Protein AF-A0A966WUB5-F1 (afdb_monomer)

Mean predicted aligned error: 12.67 Å

Radius of gyration: 36.5 Å; Cα contacts (8 Å, |Δi|>4): 121; chains: 1; bounding box: 80×40×102 Å

pLDDT: mean 83.42, std 13.98, range [34.44, 98.31]

Foldseek 3Di:
DVVVVVVVVVVVCVVVVDDVVVVVVVVVVVVVVVVVVVVVVVVVVVVVVVVVVVVVVVQVVVFCVPFVQLQVQLCVLCCVVPVDDRQWGWTQGPVPGIDQIWGDDPHDTDGLVRDDPQVNLSSVVSSVVSVQCVCCVVPVNGDDDDDDCSCVPHPPDDDD

Nearest PDB structures (foldseek):
  1ii8-assembly1_B  TM=5.083E-01  e=1.479E-03  Pyrococcus furiosus
  3qks-assembly1_B  TM=4.844E-01  e=3.385E-03  Pyrococcus furiosus
  3qkt-assembly2_C  TM=6.506E-01  e=2.015E-02  Pyrococcus furiosus
  3qkt-assembly2_D  TM=5.286E-01  e=2.600E-02  Pyrococcus furiosus
  3qku-assembly1_A  TM=4.488E-01  e=2.953E-02  Pyrococcus furiosus

Sequence (160 aa):
MAARTGAAKQRCDTISSDDPFAAVEQARLQLETAEADHRQLVRLTKAHELLRELFQEAQADLSSRYSEPLARAIGDYLKPLVPDGQAARLDYDPSKGFQGLQLRRGQEFYDFEALSGGMRELLAAALRLSMADVLKEAHDGCLPLVFDDAFTNSESGVCR

Structure (mmCIF, N/CA/C/O backbone):
data_AF-A0A966WUB5-F1
#
_entry.id   AF-A0A966WUB5-F1
#
loop_
_atom_site.group_PDB
_atom_site.id
_atom_site.type_symbol
_atom_site.label_atom_id
_atom_site.label_alt_id
_atom_site.label_comp_id
_atom_site.label_asym_id
_atom_site.label_entity_id
_atom_site.label_seq_id
_atom_site.pdbx_PDB_ins_code
_atom_site.Cartn_x
_atom_site.Cartn_y
_atom_site.Cartn_z
_atom_site.occupancy
_atom_site.B_iso_or_equiv
_atom_site.auth_seq_id
_atom_site.auth_comp_id
_atom_site.auth_asym_id
_atom_site.auth_atom_id
_atom_site.pdbx_PDB_model_num
ATOM 1 N N . MET A 1 1 ? 58.403 20.733 -66.977 1.00 47.41 1 MET A N 1
ATOM 2 C CA . MET A 1 1 ? 57.166 20.081 -67.475 1.00 47.41 1 MET A CA 1
ATOM 3 C C . MET A 1 1 ? 56.900 18.731 -66.798 1.00 47.41 1 MET A C 1
ATOM 5 O O . MET A 1 1 ? 55.789 18.551 -66.330 1.00 47.41 1 MET A O 1
ATOM 9 N N . ALA A 1 2 ? 57.891 17.842 -66.629 1.00 53.62 2 ALA A N 1
ATOM 10 C CA . ALA A 1 2 ? 57.711 16.507 -66.024 1.00 53.62 2 ALA A CA 1
ATOM 11 C C . ALA A 1 2 ? 57.169 16.477 -64.570 1.00 53.62 2 ALA A C 1
ATOM 13 O O . ALA A 1 2 ? 56.343 15.633 -64.238 1.00 53.62 2 ALA A O 1
ATOM 14 N N . ALA A 1 3 ? 57.567 17.427 -63.713 1.00 56.69 3 ALA A N 1
ATOM 15 C CA . ALA A 1 3 ? 57.150 17.452 -62.303 1.00 56.69 3 ALA A CA 1
ATOM 16 C C . ALA A 1 3 ? 55.643 17.727 -62.095 1.00 56.69 3 ALA A C 1
ATOM 18 O O . ALA A 1 3 ? 55.039 17.220 -61.153 1.00 56.69 3 ALA A O 1
ATOM 19 N N . ARG A 1 4 ? 55.007 18.495 -62.995 1.00 57.06 4 ARG A N 1
ATOM 20 C CA . ARG A 1 4 ? 53.562 18.795 -62.927 1.00 57.06 4 ARG A CA 1
ATOM 21 C C . ARG A 1 4 ? 52.709 17.589 -63.328 1.00 57.06 4 ARG A C 1
ATOM 23 O O . ARG A 1 4 ? 51.634 17.401 -62.768 1.00 57.06 4 ARG A O 1
ATOM 30 N N . THR A 1 5 ? 53.201 16.761 -64.246 1.00 57.75 5 THR A N 1
ATOM 31 C CA . THR A 1 5 ? 52.513 15.550 -64.715 1.00 57.75 5 THR A CA 1
ATOM 32 C C . THR A 1 5 ? 52.560 14.430 -63.671 1.00 57.75 5 THR A C 1
ATOM 34 O O . THR A 1 5 ? 51.560 13.748 -63.471 1.00 57.75 5 THR A O 1
ATOM 37 N N . GLY A 1 6 ? 53.673 14.292 -62.938 1.00 67.94 6 GLY A N 1
ATOM 38 C CA . GLY A 1 6 ? 53.780 13.356 -61.809 1.00 67.94 6 GLY A CA 1
ATOM 39 C C . GLY A 1 6 ? 52.846 13.710 -60.649 1.00 67.94 6 GLY A C 1
ATOM 40 O O . GLY A 1 6 ? 52.137 12.846 -60.145 1.00 67.94 6 GLY A O 1
ATOM 41 N N . ALA A 1 7 ? 52.754 14.997 -60.294 1.00 71.25 7 ALA A N 1
ATOM 42 C CA . ALA A 1 7 ? 51.845 15.465 -59.246 1.00 71.25 7 ALA A CA 1
ATOM 43 C C . ALA A 1 7 ? 50.357 15.309 -59.616 1.00 71.25 7 ALA A C 1
ATOM 45 O O . ALA A 1 7 ? 49.534 15.055 -58.741 1.00 71.25 7 ALA A O 1
ATOM 46 N N . ALA A 1 8 ? 50.000 15.457 -60.897 1.00 67.25 8 ALA A N 1
ATOM 47 C CA . ALA A 1 8 ? 48.637 15.224 -61.374 1.00 67.25 8 ALA A CA 1
ATOM 48 C C . ALA A 1 8 ? 48.267 13.732 -61.341 1.00 67.25 8 ALA A C 1
ATOM 50 O O . ALA A 1 8 ? 47.197 13.386 -60.851 1.00 67.25 8 ALA A O 1
ATOM 51 N N . LYS A 1 9 ? 49.178 12.854 -61.780 1.00 65.81 9 LYS A N 1
ATOM 52 C CA . LYS A 1 9 ? 48.986 11.399 -61.738 1.00 65.81 9 LYS A CA 1
ATOM 53 C C . LYS A 1 9 ? 48.848 10.886 -60.304 1.00 65.81 9 LYS A C 1
ATOM 55 O O . LYS A 1 9 ? 47.889 10.194 -60.002 1.00 65.81 9 LYS A O 1
ATOM 60 N N . GLN A 1 10 ? 49.717 11.340 -59.402 1.00 64.50 10 GLN A N 1
ATOM 61 C CA . GLN A 1 10 ? 49.662 10.950 -57.996 1.00 64.50 10 GLN A CA 1
ATOM 62 C C . GLN A 1 10 ? 48.344 11.365 -57.328 1.00 64.50 10 GLN A C 1
ATOM 64 O O . GLN A 1 10 ? 47.790 10.577 -56.575 1.00 64.50 10 GLN A O 1
ATOM 69 N N . ARG A 1 11 ? 47.788 12.546 -57.648 1.00 62.88 11 ARG A N 1
ATOM 70 C CA . ARG A 1 11 ? 46.462 12.971 -57.155 1.00 62.88 11 ARG A CA 1
ATOM 71 C C . ARG A 1 11 ? 45.317 12.136 -57.725 1.00 62.88 11 ARG A C 1
ATOM 73 O O . ARG A 1 11 ? 44.400 11.816 -56.980 1.00 62.88 11 ARG A O 1
ATOM 80 N N . CYS A 1 12 ? 45.363 11.774 -59.008 1.00 60.88 12 CYS A N 1
ATOM 81 C CA . CYS A 1 12 ? 44.384 10.856 -59.596 1.00 60.88 12 CYS A CA 1
ATOM 82 C C . CYS A 1 12 ? 44.447 9.476 -58.932 1.00 60.88 12 CYS A C 1
ATOM 84 O O . CYS A 1 12 ? 43.403 8.924 -58.604 1.00 60.88 12 CYS A O 1
ATOM 86 N N . ASP A 1 13 ? 45.651 8.976 -58.655 1.00 63.75 13 ASP A N 1
ATOM 87 C CA . ASP A 1 13 ? 45.857 7.694 -57.980 1.00 63.75 13 ASP A CA 1
ATOM 88 C C . ASP A 1 13 ? 45.402 7.748 -56.510 1.00 63.75 13 ASP A C 1
ATOM 90 O O . ASP A 1 13 ? 44.856 6.773 -56.010 1.00 63.75 13 ASP A O 1
ATOM 94 N N . THR A 1 14 ? 45.540 8.896 -55.824 1.00 64.31 14 THR A N 1
ATOM 95 C CA . THR A 1 14 ? 45.032 9.052 -54.443 1.00 64.31 14 THR A CA 1
ATOM 96 C C . THR A 1 14 ? 43.504 9.147 -54.400 1.00 64.31 14 THR A C 1
ATOM 98 O O . THR A 1 14 ? 42.889 8.583 -53.509 1.00 64.31 14 THR A O 1
ATOM 101 N N . ILE A 1 15 ? 42.876 9.824 -55.369 1.00 61.09 15 ILE A N 1
ATOM 102 C CA . ILE A 1 15 ? 41.405 9.915 -55.475 1.00 61.09 15 ILE A CA 1
ATOM 103 C C . ILE A 1 15 ? 40.799 8.573 -55.918 1.00 61.09 15 ILE A C 1
ATOM 105 O O . ILE A 1 15 ? 39.695 8.237 -55.513 1.00 61.09 15 ILE A O 1
ATOM 109 N N . SER A 1 16 ? 41.524 7.800 -56.731 1.00 56.56 16 SER A N 1
ATOM 110 C CA . SER A 1 16 ? 41.133 6.454 -57.167 1.00 56.56 16 SER A CA 1
ATOM 111 C C . SER A 1 16 ? 41.441 5.360 -56.135 1.00 56.56 16 SER A C 1
ATOM 113 O O . SER A 1 16 ? 41.031 4.220 -56.345 1.00 56.56 16 SER A O 1
ATOM 115 N N . SER A 1 17 ? 42.200 5.672 -55.078 1.00 62.25 17 SER A N 1
ATOM 116 C CA . SER A 1 17 ? 42.621 4.717 -54.043 1.00 62.25 17 SER A CA 1
ATOM 117 C C . SER A 1 17 ? 41.488 4.347 -53.091 1.00 62.25 17 SER A C 1
ATOM 119 O O . SER A 1 17 ? 41.485 3.237 -52.563 1.00 62.25 17 SER A O 1
ATOM 121 N N . ASP A 1 18 ? 40.545 5.259 -52.868 1.00 64.25 18 ASP A N 1
ATOM 122 C CA . ASP A 1 18 ? 39.377 5.001 -52.037 1.00 64.25 18 ASP A CA 1
ATOM 123 C C . ASP A 1 18 ? 38.211 4.637 -52.951 1.00 64.25 18 ASP A C 1
ATOM 125 O O . ASP A 1 18 ? 37.790 5.446 -53.775 1.00 64.25 18 ASP A O 1
ATOM 129 N N . ASP A 1 19 ? 37.706 3.408 -52.828 1.00 76.44 19 ASP A N 1
ATOM 130 C CA . ASP A 1 19 ? 36.516 2.965 -53.550 1.00 76.44 19 ASP A CA 1
ATOM 131 C C . ASP A 1 19 ? 35.270 3.596 -52.897 1.00 76.44 19 ASP A C 1
ATOM 133 O O . ASP A 1 19 ? 34.851 3.173 -51.810 1.00 76.44 19 ASP A O 1
ATOM 137 N N . PRO A 1 20 ? 34.649 4.615 -53.523 1.00 75.81 20 PRO A N 1
ATOM 138 C CA . PRO A 1 20 ? 33.510 5.309 -52.936 1.00 75.81 20 PRO A CA 1
ATOM 139 C C . PRO A 1 20 ? 32.295 4.386 -52.785 1.00 75.81 20 PRO A C 1
ATOM 141 O O . PRO A 1 20 ? 31.461 4.621 -51.912 1.00 75.81 20 PRO A O 1
ATOM 144 N N . PHE A 1 21 ? 32.192 3.326 -53.594 1.00 81.81 21 PHE A N 1
ATOM 145 C CA . PHE A 1 21 ? 31.118 2.348 -53.464 1.00 81.81 21 PHE A CA 1
ATOM 146 C C . PHE A 1 21 ? 31.321 1.490 -52.217 1.00 81.81 21 PHE A C 1
ATOM 148 O O . PHE A 1 21 ? 30.377 1.317 -51.448 1.00 81.81 21 PHE A O 1
ATOM 155 N N . ALA A 1 22 ? 32.551 1.044 -51.952 1.00 83.00 22 ALA A N 1
ATOM 156 C CA . ALA A 1 22 ? 32.877 0.320 -50.726 1.00 83.00 22 ALA A CA 1
ATOM 157 C C . ALA A 1 22 ? 32.600 1.162 -49.466 1.00 83.00 22 ALA A C 1
ATOM 159 O O . ALA A 1 22 ? 32.027 0.654 -48.503 1.00 83.00 22 ALA A O 1
ATOM 160 N N . ALA A 1 23 ? 32.928 2.460 -49.484 1.00 84.56 23 ALA A N 1
ATOM 161 C CA . ALA A 1 23 ? 32.653 3.364 -48.365 1.00 84.56 23 ALA A CA 1
ATOM 162 C C . ALA A 1 23 ? 31.145 3.562 -48.109 1.00 84.56 23 ALA A C 1
ATOM 164 O O . ALA A 1 23 ? 30.705 3.572 -46.957 1.00 84.56 23 ALA A O 1
ATOM 165 N N . VAL A 1 24 ? 30.339 3.689 -49.170 1.00 89.81 24 VAL A N 1
ATOM 166 C CA . VAL A 1 24 ? 28.873 3.805 -49.060 1.00 89.81 24 VAL A CA 1
ATOM 167 C C . VAL A 1 24 ? 28.255 2.514 -48.531 1.00 89.81 24 VAL A C 1
ATOM 169 O O . VAL A 1 24 ? 27.403 2.573 -47.645 1.00 89.81 24 VAL A O 1
ATOM 172 N N . GLU A 1 25 ? 28.687 1.356 -49.027 1.00 90.19 25 GLU A N 1
ATOM 173 C CA . GLU A 1 25 ? 28.190 0.065 -48.544 1.00 90.19 25 GLU A CA 1
ATOM 174 C C . GLU A 1 25 ? 28.575 -0.172 -47.078 1.00 90.19 25 GLU A C 1
ATOM 176 O O . GLU A 1 25 ? 27.736 -0.579 -46.276 1.00 90.19 25 GLU A O 1
ATOM 181 N N . GLN A 1 26 ? 29.796 0.193 -46.677 1.00 91.56 26 GLN A N 1
ATOM 182 C CA . GLN A 1 26 ? 30.208 0.132 -45.276 1.00 91.56 26 GLN A CA 1
ATOM 183 C C . GLN A 1 26 ? 29.348 1.042 -44.384 1.00 91.56 26 GLN A C 1
ATOM 185 O O . GLN A 1 26 ? 28.902 0.611 -43.319 1.00 91.56 26 GLN A O 1
ATOM 190 N N . ALA A 1 27 ? 29.074 2.277 -44.812 1.00 93.06 27 ALA A N 1
ATOM 191 C CA . ALA A 1 27 ? 28.217 3.197 -44.065 1.00 93.06 27 ALA A CA 1
ATOM 192 C C . ALA A 1 27 ? 26.763 2.694 -43.968 1.00 93.06 27 ALA A C 1
ATOM 194 O O . ALA A 1 27 ? 26.128 2.846 -42.925 1.00 93.06 27 ALA A O 1
ATOM 195 N N . ARG A 1 28 ? 26.239 2.052 -45.022 1.00 96.25 28 ARG A N 1
ATOM 196 C CA . ARG A 1 28 ? 24.901 1.435 -45.021 1.00 96.25 28 ARG A CA 1
ATOM 197 C C . ARG A 1 28 ? 24.801 0.279 -44.036 1.00 96.25 28 ARG A C 1
ATOM 199 O O . ARG A 1 28 ? 23.853 0.242 -43.260 1.00 96.25 28 ARG A O 1
ATOM 206 N N . LEU A 1 29 ? 25.792 -0.611 -44.017 1.00 96.56 29 LEU A N 1
ATOM 207 C CA . LEU A 1 29 ? 25.839 -1.718 -43.058 1.00 96.56 29 LEU A CA 1
ATOM 208 C C . LEU A 1 29 ? 25.925 -1.211 -41.613 1.00 96.56 29 LEU A C 1
ATOM 210 O O . LEU A 1 29 ? 25.260 -1.742 -40.721 1.00 96.56 29 LEU A O 1
ATOM 214 N N . GLN A 1 30 ? 26.715 -0.160 -41.376 1.00 96.06 30 GLN A N 1
ATOM 215 C CA . GLN A 1 30 ? 26.806 0.482 -40.063 1.00 96.06 30 GLN A CA 1
ATOM 216 C C . GLN A 1 30 ? 25.469 1.090 -39.635 1.00 96.06 30 GLN A C 1
ATOM 218 O O . GLN A 1 30 ? 25.068 0.916 -38.485 1.00 96.06 30 GLN A O 1
ATOM 223 N N . LEU A 1 31 ? 24.767 1.759 -40.555 1.00 97.19 31 LEU A N 1
ATOM 224 C CA . LEU A 1 31 ? 23.440 2.308 -40.297 1.00 97.19 31 LEU A CA 1
ATOM 225 C C . LEU A 1 31 ? 22.433 1.201 -39.970 1.00 97.19 31 LEU A C 1
ATOM 227 O O . LEU A 1 31 ? 21.758 1.288 -38.951 1.00 97.19 31 LEU A O 1
ATOM 231 N N . GLU A 1 32 ? 22.369 0.145 -40.780 1.00 97.56 32 GLU A N 1
ATOM 232 C CA . GLU A 1 32 ? 21.435 -0.967 -40.569 1.00 97.56 32 GLU A CA 1
ATOM 233 C C . GLU A 1 32 ? 21.668 -1.656 -39.216 1.00 97.56 32 GLU A C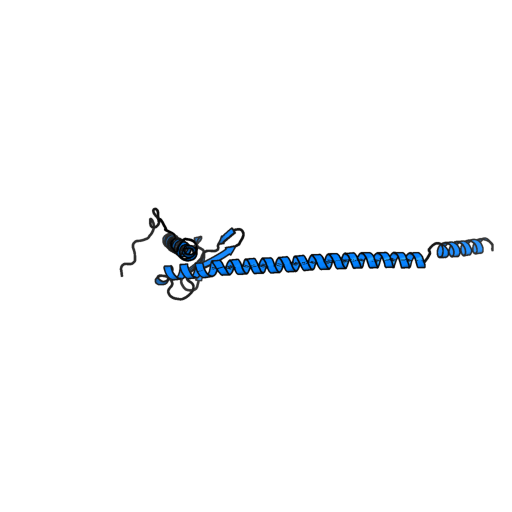 1
ATOM 235 O O . GLU A 1 32 ? 20.717 -1.928 -38.477 1.00 97.56 32 GLU A O 1
ATOM 240 N N . THR A 1 33 ? 22.936 -1.871 -38.855 1.00 97.25 33 THR A N 1
ATOM 241 C CA . THR A 1 33 ? 23.316 -2.435 -37.552 1.00 97.25 33 THR A CA 1
ATOM 242 C C . THR A 1 33 ? 22.880 -1.510 -36.415 1.00 97.25 33 THR A C 1
ATOM 244 O O . THR A 1 33 ? 22.197 -1.946 -35.489 1.00 97.25 33 THR A O 1
ATOM 247 N N . ALA A 1 34 ? 23.190 -0.214 -36.513 1.00 97.25 34 ALA A N 1
ATOM 248 C CA . ALA A 1 34 ? 22.815 0.766 -35.497 1.00 97.25 34 ALA A CA 1
ATOM 249 C C . ALA A 1 34 ? 21.288 0.898 -35.344 1.00 97.25 34 ALA A C 1
ATOM 251 O O . ALA A 1 34 ? 20.781 1.029 -34.230 1.00 97.25 34 ALA A O 1
ATOM 252 N N . GLU A 1 35 ? 20.532 0.826 -36.440 1.00 98.00 35 GLU A N 1
ATOM 253 C CA . GLU A 1 35 ? 19.067 0.845 -36.423 1.00 98.00 35 GLU A CA 1
ATOM 254 C C . GLU A 1 35 ? 18.472 -0.429 -35.808 1.00 98.00 35 GLU A C 1
ATOM 256 O O . GLU A 1 35 ? 17.447 -0.375 -35.120 1.00 98.00 35 GLU A O 1
ATOM 261 N N . ALA A 1 36 ? 19.078 -1.593 -36.049 1.00 97.38 36 ALA A N 1
ATOM 262 C CA . ALA A 1 36 ? 18.680 -2.842 -35.407 1.00 97.38 36 ALA A CA 1
ATOM 263 C C . ALA A 1 36 ? 18.909 -2.785 -33.888 1.00 97.38 36 ALA A C 1
ATOM 265 O O . ALA A 1 36 ? 17.972 -3.041 -33.123 1.00 97.38 36 ALA A O 1
ATOM 266 N N . ASP A 1 37 ? 20.096 -2.349 -33.463 1.00 97.38 37 ASP A N 1
ATOM 267 C CA . ASP A 1 37 ? 20.451 -2.189 -32.051 1.00 97.38 37 ASP A CA 1
ATOM 268 C C . ASP A 1 37 ? 19.535 -1.176 -31.359 1.00 97.38 37 ASP A 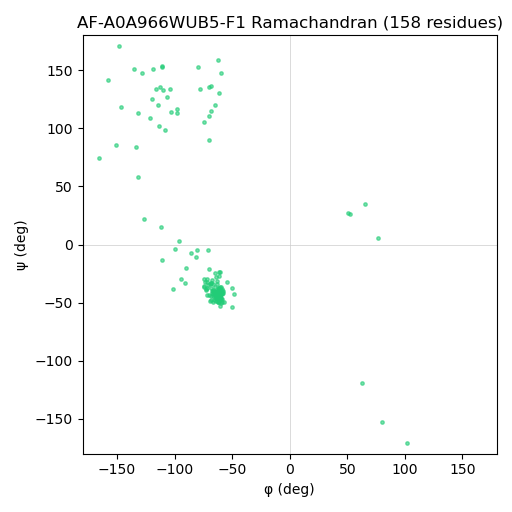C 1
ATOM 270 O O . ASP A 1 37 ? 18.984 -1.443 -30.287 1.00 97.38 37 ASP A O 1
ATOM 274 N N . HIS A 1 38 ? 19.283 -0.035 -32.007 1.00 97.69 38 HIS A N 1
ATOM 275 C CA . HIS A 1 38 ? 18.371 0.978 -31.492 1.00 97.69 38 HIS A CA 1
ATOM 276 C C . HIS A 1 38 ? 16.955 0.421 -31.303 1.00 97.69 38 HIS A C 1
ATOM 278 O O . HIS A 1 38 ? 16.355 0.603 -30.242 1.00 97.69 38 HIS A O 1
ATOM 284 N N . ARG A 1 39 ? 16.418 -0.314 -32.287 1.00 98.06 39 ARG A N 1
ATOM 285 C CA . ARG A 1 39 ? 15.089 -0.943 -32.174 1.00 98.06 39 ARG A CA 1
ATOM 286 C C . ARG A 1 39 ? 15.023 -1.951 -31.030 1.00 98.06 39 ARG A C 1
ATOM 288 O O . ARG A 1 39 ? 13.995 -2.020 -30.349 1.00 98.06 39 ARG A O 1
ATOM 295 N N . GLN A 1 40 ? 16.085 -2.723 -30.808 1.00 97.62 40 GLN A N 1
ATOM 296 C CA . GLN A 1 40 ? 16.155 -3.667 -29.696 1.00 97.62 40 GLN A CA 1
ATOM 297 C C . GLN A 1 40 ? 16.164 -2.944 -28.346 1.00 97.62 40 GLN A C 1
ATOM 299 O O . GLN A 1 40 ? 15.370 -3.290 -27.469 1.00 97.62 40 GLN A O 1
ATOM 304 N N . LEU A 1 41 ? 17.003 -1.917 -28.194 1.00 98.25 41 LEU A N 1
ATOM 305 C CA . LEU A 1 41 ? 17.078 -1.121 -26.969 1.00 98.25 41 LEU A CA 1
ATOM 306 C C . LEU A 1 41 ? 15.748 -0.436 -26.663 1.00 98.25 41 LEU A C 1
ATOM 308 O O . LEU A 1 41 ? 15.245 -0.555 -25.552 1.00 98.25 41 LEU A O 1
ATOM 312 N N . VAL A 1 42 ? 15.119 0.194 -27.659 1.00 98.19 42 VAL A N 1
ATOM 313 C CA . VAL A 1 42 ? 13.801 0.826 -27.494 1.00 98.19 42 VAL A CA 1
ATOM 314 C C . VAL A 1 42 ? 12.755 -0.187 -27.033 1.00 98.19 42 VAL A C 1
ATOM 316 O O . VAL A 1 42 ? 11.944 0.122 -26.162 1.00 98.19 42 VAL A O 1
ATOM 319 N N . ARG A 1 43 ? 12.759 -1.404 -27.589 1.00 97.94 43 ARG A N 1
ATOM 320 C CA . ARG A 1 43 ? 11.823 -2.457 -27.172 1.00 97.94 43 ARG A CA 1
ATOM 321 C C . ARG A 1 43 ? 12.041 -2.860 -25.714 1.00 97.94 43 ARG A C 1
ATOM 323 O O . ARG A 1 43 ? 11.064 -2.987 -24.982 1.00 97.94 43 ARG A O 1
ATOM 330 N N . LEU A 1 44 ? 13.294 -3.052 -25.303 1.00 98.12 44 LEU A N 1
ATOM 331 C CA . LEU A 1 44 ? 13.636 -3.419 -23.928 1.00 98.12 44 LEU A CA 1
ATOM 332 C C . LEU A 1 44 ? 13.256 -2.315 -22.942 1.00 98.12 44 LEU A C 1
ATOM 334 O O . LEU A 1 44 ? 12.612 -2.599 -21.936 1.00 98.12 44 LEU A O 1
ATOM 338 N N . THR A 1 45 ? 13.573 -1.059 -23.255 1.00 98.31 45 THR A N 1
ATOM 339 C CA . THR A 1 45 ? 13.204 0.085 -22.415 1.00 98.31 45 THR A CA 1
ATOM 340 C C . THR A 1 45 ? 11.693 0.174 -22.237 1.00 98.31 45 THR A C 1
ATOM 342 O O . THR A 1 45 ? 11.226 0.232 -21.104 1.00 98.31 45 THR A O 1
ATOM 345 N N . LYS A 1 46 ? 10.917 0.059 -23.324 1.00 98.06 46 LYS A N 1
ATOM 346 C CA . LYS A 1 46 ? 9.446 0.063 -23.252 1.00 98.06 46 LYS A CA 1
ATOM 347 C C . LYS A 1 46 ? 8.890 -1.080 -22.401 1.00 98.06 46 LYS A C 1
ATOM 349 O O . LYS A 1 46 ? 7.924 -0.888 -21.671 1.00 98.06 46 LYS A O 1
ATOM 354 N N . ALA A 1 47 ? 9.490 -2.268 -22.476 1.00 98.00 47 ALA A N 1
ATOM 355 C CA . ALA A 1 47 ? 9.083 -3.397 -21.643 1.00 98.00 47 ALA A CA 1
ATOM 356 C C . ALA A 1 47 ? 9.366 -3.140 -20.152 1.00 98.00 47 ALA A C 1
ATOM 358 O O . ALA A 1 47 ? 8.528 -3.448 -19.306 1.00 98.00 47 ALA A O 1
ATOM 359 N N . HIS A 1 48 ? 10.517 -2.546 -19.824 1.00 97.94 48 HIS A N 1
ATOM 360 C CA . HIS A 1 48 ? 10.848 -2.161 -18.451 1.00 97.94 48 HIS A CA 1
ATOM 361 C C . HIS A 1 48 ? 9.953 -1.039 -17.916 1.00 97.94 48 HIS A C 1
ATOM 363 O O . HIS A 1 48 ? 9.557 -1.090 -16.752 1.00 97.94 48 HIS A O 1
ATOM 369 N N . GLU A 1 49 ? 9.617 -0.050 -18.746 1.00 97.88 49 GLU A N 1
ATOM 370 C CA . GLU A 1 49 ? 8.670 1.014 -18.399 1.00 97.88 49 GLU A CA 1
ATOM 371 C C . GLU A 1 49 ? 7.299 0.432 -18.052 1.00 97.88 49 GLU A C 1
ATOM 373 O O . GLU A 1 49 ? 6.805 0.682 -16.954 1.00 97.88 49 GLU A O 1
ATOM 378 N N . LEU A 1 50 ? 6.758 -0.432 -18.916 1.00 97.75 50 LEU A N 1
ATOM 379 C CA . LEU A 1 50 ? 5.476 -1.095 -18.681 1.00 97.75 50 LEU A CA 1
ATOM 380 C C . LEU A 1 50 ? 5.495 -1.962 -17.415 1.00 97.75 50 LEU A C 1
ATOM 382 O O . LEU A 1 50 ? 4.559 -1.932 -16.623 1.00 97.75 50 LEU A O 1
ATOM 386 N N . LEU A 1 51 ? 6.567 -2.729 -17.193 1.00 97.81 51 LEU A N 1
ATOM 387 C CA . LEU A 1 51 ? 6.694 -3.549 -15.987 1.00 97.81 51 LEU A CA 1
ATOM 388 C C . LEU A 1 51 ? 6.697 -2.688 -14.718 1.00 97.81 51 LEU A C 1
ATOM 390 O O . LEU A 1 51 ? 6.073 -3.053 -13.725 1.00 97.81 51 LEU A O 1
ATOM 394 N N . ARG A 1 52 ? 7.398 -1.551 -14.747 1.00 95.81 52 ARG A N 1
ATOM 395 C CA . ARG A 1 52 ? 7.439 -0.610 -13.626 1.00 95.81 52 ARG A CA 1
ATOM 396 C C . ARG A 1 52 ? 6.058 -0.025 -13.344 1.00 95.81 52 ARG A C 1
ATOM 398 O O . ARG A 1 52 ? 5.682 0.035 -12.179 1.00 95.81 52 ARG A O 1
ATOM 405 N N . GLU A 1 53 ? 5.324 0.373 -14.379 1.00 96.19 53 GLU A N 1
ATOM 406 C CA . GLU A 1 53 ? 3.959 0.897 -14.253 1.00 96.19 53 GLU A CA 1
ATOM 407 C C . GLU A 1 53 ? 3.022 -0.144 -13.633 1.00 96.19 53 GLU A C 1
ATOM 409 O O . GLU A 1 53 ? 2.445 0.109 -12.578 1.00 96.19 53 GLU A O 1
ATOM 414 N N . LEU A 1 54 ? 2.975 -1.357 -14.193 1.00 95.25 54 LEU A N 1
ATOM 415 C CA . LEU A 1 54 ? 2.143 -2.447 -13.670 1.00 95.25 54 LEU A CA 1
ATOM 416 C C . LEU A 1 54 ? 2.493 -2.808 -12.223 1.00 95.25 54 LEU A C 1
ATOM 418 O O . LEU A 1 54 ? 1.617 -3.107 -11.414 1.00 95.25 54 LEU A O 1
ATOM 422 N N . PHE A 1 55 ? 3.781 -2.785 -11.879 1.00 90.00 55 PHE A N 1
ATOM 423 C CA . PHE A 1 55 ? 4.220 -3.055 -10.518 1.00 90.00 55 PHE A CA 1
ATOM 424 C C . PHE A 1 55 ? 3.775 -1.956 -9.547 1.00 90.00 55 PHE A C 1
ATOM 426 O O . PHE A 1 55 ? 3.316 -2.265 -8.451 1.00 90.00 55 PHE A O 1
ATOM 433 N N . GLN A 1 56 ? 3.870 -0.685 -9.943 1.00 87.69 56 GLN A N 1
ATOM 434 C CA . GLN A 1 56 ? 3.399 0.442 -9.136 1.00 87.69 56 GLN A CA 1
ATOM 435 C C . GLN A 1 56 ? 1.879 0.408 -8.944 1.00 87.69 56 GLN A C 1
ATOM 437 O O . GLN A 1 56 ? 1.409 0.609 -7.825 1.00 87.69 56 GLN A O 1
ATOM 442 N N . GLU A 1 57 ? 1.120 0.091 -9.994 1.00 87.94 57 GLU A N 1
ATOM 443 C CA . GLU A 1 57 ? -0.334 -0.079 -9.920 1.00 87.94 57 GLU A CA 1
ATOM 444 C C . GLU A 1 57 ? -0.721 -1.218 -8.973 1.00 87.94 57 GLU A C 1
ATOM 446 O O . GLU A 1 57 ? -1.541 -1.021 -8.079 1.00 87.94 57 GLU A O 1
ATOM 451 N N . ALA A 1 58 ? -0.081 -2.384 -9.100 1.00 84.62 58 ALA A N 1
ATOM 452 C CA . ALA A 1 58 ? -0.333 -3.518 -8.216 1.00 84.62 58 ALA A CA 1
ATOM 453 C C . ALA A 1 58 ? 0.003 -3.203 -6.748 1.00 84.62 58 ALA A C 1
ATOM 455 O O . ALA A 1 58 ? -0.715 -3.631 -5.844 1.00 84.62 58 ALA A O 1
ATOM 456 N N . GLN A 1 59 ? 1.070 -2.440 -6.487 1.00 80.25 59 GLN A N 1
ATOM 457 C CA . GLN A 1 59 ? 1.386 -1.989 -5.129 1.00 80.25 59 GLN A CA 1
ATOM 458 C C . GLN A 1 59 ? 0.340 -1.016 -4.575 1.00 80.25 59 GLN A C 1
ATOM 460 O O . GLN A 1 59 ? -0.036 -1.133 -3.408 1.00 80.25 59 GLN A O 1
ATOM 465 N N . ALA A 1 60 ? -0.126 -0.065 -5.388 1.00 79.00 60 ALA A N 1
ATOM 466 C CA . ALA A 1 60 ? -1.143 0.899 -4.979 1.00 79.00 60 ALA A CA 1
ATOM 467 C C . ALA A 1 60 ? -2.490 0.213 -4.690 1.00 79.00 60 ALA A C 1
ATOM 469 O O . ALA A 1 60 ? -3.112 0.496 -3.663 1.00 79.00 60 ALA A O 1
ATOM 470 N N . ASP A 1 61 ? -2.897 -0.738 -5.538 1.00 82.44 61 ASP A N 1
ATOM 471 C CA . ASP A 1 61 ? -4.083 -1.574 -5.318 1.00 82.44 61 ASP A CA 1
ATOM 472 C C . ASP A 1 61 ? -3.982 -2.319 -3.982 1.00 82.44 61 ASP A C 1
ATOM 474 O O . ASP A 1 61 ? -4.864 -2.197 -3.130 1.00 82.44 61 ASP A O 1
ATOM 478 N N . LEU A 1 62 ? -2.849 -2.984 -3.736 1.00 75.06 62 LEU A N 1
ATOM 479 C CA . LEU A 1 62 ? -2.597 -3.695 -2.485 1.00 75.06 62 LEU A CA 1
ATOM 480 C C . LEU A 1 62 ? -2.680 -2.763 -1.268 1.00 75.06 62 LEU A C 1
ATOM 482 O O . LEU A 1 62 ? -3.278 -3.120 -0.253 1.00 75.06 62 LEU A O 1
ATOM 486 N N . SER A 1 63 ? -2.112 -1.559 -1.380 1.00 76.88 63 SER A N 1
ATOM 487 C CA . SER A 1 63 ? -2.135 -0.563 -0.310 1.00 76.88 63 SER A CA 1
ATOM 488 C C . SER A 1 63 ? -3.557 -0.136 0.047 1.00 76.88 63 SER A C 1
ATOM 490 O O . SER A 1 63 ? -3.940 -0.196 1.220 1.00 76.88 63 SER A O 1
ATOM 492 N N . SER A 1 64 ? -4.370 0.212 -0.954 1.00 76.56 64 SER A N 1
ATOM 493 C CA . SER A 1 64 ? -5.765 0.622 -0.748 1.00 76.56 64 SER A CA 1
ATOM 494 C C . SER A 1 64 ? -6.629 -0.515 -0.191 1.00 76.56 64 SER A C 1
ATOM 496 O O . SER A 1 64 ? -7.347 -0.329 0.795 1.00 76.56 64 SER A O 1
ATOM 498 N N . ARG A 1 65 ? -6.474 -1.730 -0.737 1.00 80.44 65 ARG A N 1
ATOM 499 C CA . ARG A 1 65 ? -7.248 -2.920 -0.366 1.00 80.44 65 ARG A CA 1
ATOM 500 C C . ARG A 1 65 ? -7.079 -3.328 1.097 1.00 80.44 65 ARG A C 1
ATOM 502 O O . ARG A 1 65 ? -7.996 -3.928 1.650 1.00 80.44 65 ARG A O 1
ATOM 509 N N . TYR A 1 66 ? -5.947 -3.015 1.726 1.00 77.44 66 TYR A N 1
ATOM 510 C CA . TYR A 1 66 ? -5.715 -3.315 3.143 1.00 77.44 66 TYR A CA 1
ATOM 511 C 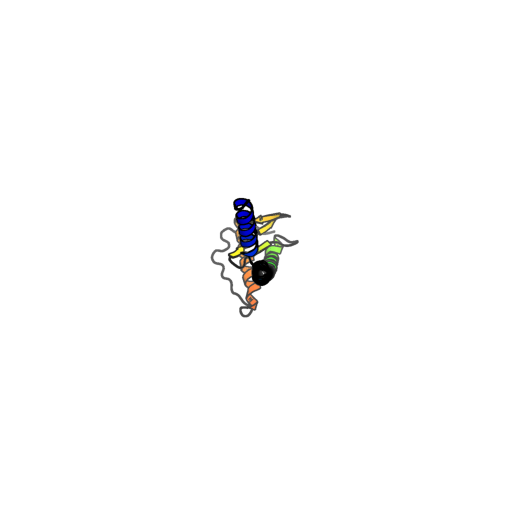C . TYR A 1 66 ? -5.894 -2.110 4.065 1.00 77.44 66 TYR A C 1
ATOM 513 O O . TYR A 1 66 ? -6.430 -2.259 5.165 1.00 77.44 66 TYR A O 1
ATOM 521 N N . SER A 1 67 ? -5.470 -0.921 3.636 1.00 86.25 67 SER A N 1
ATOM 522 C CA . SER A 1 67 ? -5.500 0.271 4.488 1.00 86.25 67 SER A CA 1
ATOM 523 C C . SER A 1 67 ? -6.921 0.789 4.695 1.00 86.25 67 SER A C 1
ATOM 525 O O . SER A 1 67 ? -7.277 1.162 5.813 1.00 86.25 67 SER A O 1
ATOM 527 N N . GLU A 1 68 ? -7.769 0.766 3.660 1.00 87.56 68 GLU A N 1
ATOM 528 C CA . GLU A 1 68 ? -9.138 1.283 3.765 1.00 87.56 68 GLU A CA 1
ATOM 529 C C . GLU A 1 68 ? -10.045 0.443 4.680 1.00 87.56 68 GLU A C 1
ATOM 531 O O . GLU A 1 68 ? -10.700 1.039 5.545 1.00 87.56 68 GLU A O 1
ATOM 536 N N . PRO A 1 69 ? -10.104 -0.905 4.568 1.00 88.31 69 PRO A N 1
ATOM 537 C CA . PRO A 1 69 ? -10.927 -1.705 5.473 1.00 88.31 69 PRO A CA 1
ATOM 538 C C . PRO A 1 69 ? -10.475 -1.574 6.923 1.00 88.31 69 PRO A C 1
ATOM 540 O O . PRO A 1 69 ? -11.308 -1.445 7.818 1.00 88.31 69 PRO A O 1
ATOM 543 N N . LEU A 1 70 ? -9.159 -1.537 7.153 1.00 90.81 70 LEU A N 1
ATOM 544 C CA . LEU A 1 70 ? -8.610 -1.406 8.494 1.00 90.81 70 LEU A CA 1
ATOM 545 C C . LEU A 1 70 ? -8.896 -0.020 9.087 1.00 90.81 70 LEU A C 1
ATOM 547 O O . LEU A 1 70 ? -9.358 0.073 10.220 1.00 90.81 70 LEU A O 1
ATOM 551 N N . ALA A 1 71 ? -8.712 1.057 8.318 1.00 91.38 71 ALA A N 1
ATOM 552 C CA . ALA A 1 71 ? -9.050 2.410 8.758 1.00 91.38 71 ALA A CA 1
ATOM 553 C C . ALA A 1 71 ? -10.547 2.567 9.078 1.00 91.38 71 ALA A C 1
ATOM 555 O O . ALA A 1 71 ? -10.909 3.267 10.028 1.00 91.38 71 ALA A O 1
ATOM 556 N N . ARG A 1 72 ? -11.420 1.898 8.312 1.00 90.81 72 ARG A N 1
ATOM 557 C CA . ARG A 1 72 ? -12.865 1.865 8.573 1.00 90.81 72 ARG A CA 1
ATOM 558 C C . ARG A 1 72 ? -13.188 1.123 9.869 1.00 90.81 72 ARG A C 1
ATOM 560 O O . ARG A 1 72 ? -13.871 1.697 10.710 1.00 90.81 72 ARG A O 1
ATOM 567 N N . ALA A 1 73 ? -12.645 -0.080 10.055 1.00 92.25 73 ALA A N 1
ATOM 568 C CA . ALA A 1 73 ? -12.849 -0.872 11.267 1.00 92.25 73 ALA A CA 1
ATOM 569 C C . ALA A 1 73 ? -12.367 -0.127 12.527 1.00 92.25 73 ALA A C 1
ATOM 571 O O . ALA A 1 73 ? -13.078 -0.086 13.530 1.00 92.25 73 ALA A O 1
ATOM 572 N N . ILE A 1 74 ? -11.226 0.575 12.455 1.00 93.38 74 ILE A N 1
ATOM 573 C CA . ILE A 1 74 ? -10.759 1.441 13.555 1.00 93.38 74 ILE A CA 1
ATOM 574 C C . ILE A 1 74 ? -11.791 2.532 13.855 1.00 93.38 74 ILE A C 1
ATOM 576 O O . ILE A 1 74 ? -12.073 2.824 15.019 1.00 93.38 74 ILE A O 1
ATOM 580 N N . GLY A 1 75 ? -12.371 3.125 12.810 1.00 91.94 75 GLY A N 1
ATOM 581 C CA . GLY A 1 75 ? -13.446 4.104 12.929 1.00 91.94 75 GLY A CA 1
ATOM 582 C C . GLY A 1 75 ? -14.672 3.578 13.665 1.00 91.94 75 GLY A C 1
ATOM 583 O O . GLY A 1 75 ? -15.213 4.298 14.501 1.00 91.94 75 GLY A O 1
ATOM 584 N N . ASP A 1 76 ? -15.064 2.328 13.430 1.00 91.75 76 ASP A N 1
ATOM 585 C CA . ASP A 1 76 ? -16.218 1.723 14.097 1.00 91.75 76 ASP A CA 1
ATOM 586 C C . ASP A 1 76 ? -15.999 1.595 15.613 1.00 91.75 76 ASP A C 1
ATOM 588 O O . ASP A 1 76 ? -16.889 1.939 16.395 1.00 91.75 76 ASP A O 1
ATOM 592 N N . TYR A 1 77 ? -14.791 1.215 16.046 1.00 92.00 77 TYR A N 1
ATOM 593 C CA . TYR A 1 77 ? -14.434 1.162 17.471 1.00 92.00 77 TYR A CA 1
ATOM 594 C C . TYR A 1 77 ? -14.257 2.547 18.112 1.00 92.00 77 TYR A C 1
ATOM 596 O O . TYR A 1 77 ? -14.511 2.712 19.306 1.00 92.00 77 TYR A O 1
ATOM 604 N N . LEU A 1 78 ? -13.833 3.554 17.343 1.00 92.31 78 LEU A N 1
ATOM 605 C CA . LEU A 1 78 ? -13.589 4.916 17.837 1.00 92.31 78 LEU A CA 1
ATOM 606 C C . LEU A 1 78 ? -14.762 5.880 17.617 1.00 92.31 78 LEU A C 1
ATOM 608 O O . LEU A 1 78 ? -14.665 7.053 17.986 1.00 92.31 78 LEU A O 1
ATOM 612 N N . LYS A 1 79 ? -15.888 5.401 17.082 1.00 90.31 79 LYS A N 1
ATOM 613 C CA . LYS A 1 79 ? -17.096 6.192 16.809 1.00 90.31 79 LYS A CA 1
ATOM 614 C C . LYS A 1 79 ? -17.583 7.043 17.996 1.00 90.31 79 LYS A C 1
ATOM 616 O O . LYS A 1 79 ? -17.986 8.178 17.758 1.00 90.31 79 LYS A O 1
ATOM 621 N N . PRO A 1 80 ? -17.511 6.593 19.267 1.00 87.69 80 PRO A N 1
ATOM 622 C CA . PRO A 1 80 ? -17.878 7.444 20.405 1.00 87.69 80 PRO A CA 1
ATOM 623 C C . PRO A 1 80 ? -16.980 8.680 20.586 1.00 87.69 80 PRO A C 1
ATOM 625 O O . PRO A 1 80 ? -17.431 9.690 21.118 1.00 87.69 80 PRO A O 1
ATOM 628 N N . LEU A 1 81 ? -15.715 8.611 20.158 1.00 84.44 81 LEU A N 1
ATOM 629 C CA . LEU A 1 81 ? -14.747 9.712 20.255 1.00 84.44 81 LEU A CA 1
ATOM 630 C C . LEU A 1 81 ? -14.758 10.602 19.012 1.00 84.44 81 LEU A C 1
ATOM 632 O O . LEU A 1 81 ? -14.502 11.802 19.100 1.00 84.44 81 LEU A O 1
ATOM 636 N N . VAL A 1 82 ? -15.021 10.003 17.853 1.00 86.00 82 VAL A N 1
ATOM 637 C CA . VAL A 1 82 ? -15.018 10.671 16.555 1.00 86.00 82 VAL A CA 1
ATOM 638 C C . VAL A 1 82 ? -16.287 10.252 15.799 1.00 86.00 82 VAL A C 1
ATOM 640 O O . VAL A 1 82 ? -16.243 9.313 15.005 1.00 86.00 82 VAL A O 1
ATOM 643 N N . PRO A 1 83 ? -17.428 10.919 16.057 1.00 80.56 83 PRO A N 1
ATOM 644 C CA . PRO A 1 83 ? -18.729 10.463 15.566 1.00 80.56 83 PRO A CA 1
ATOM 645 C C . PRO A 1 83 ? -18.892 10.579 14.047 1.00 80.56 83 PRO A C 1
ATOM 647 O O . PRO A 1 83 ? -19.519 9.712 13.440 1.00 80.56 83 PRO A O 1
ATOM 650 N N . ASP A 1 84 ? -18.299 11.605 13.426 1.00 83.31 84 ASP A N 1
ATOM 651 C CA . ASP A 1 84 ? -18.574 11.949 12.026 1.00 83.31 84 ASP A CA 1
ATOM 652 C C . ASP A 1 84 ? -17.324 11.926 11.156 1.00 83.31 84 ASP A C 1
ATOM 654 O O . ASP A 1 84 ? -16.510 12.841 11.244 1.00 83.31 84 ASP A O 1
ATOM 658 N N . GLY A 1 85 ? -17.183 10.940 10.267 1.00 83.25 85 GLY A N 1
ATOM 659 C CA . GLY A 1 85 ? -16.106 10.833 9.268 1.00 83.25 85 GLY A CA 1
ATOM 660 C C . GLY A 1 85 ? -15.002 9.836 9.640 1.00 83.25 85 GLY A C 1
ATOM 661 O O . GLY A 1 85 ? -15.118 9.093 10.609 1.00 83.25 85 GLY A O 1
ATOM 662 N N . GLN A 1 86 ? -13.903 9.827 8.883 1.00 86.50 86 GLN A N 1
ATOM 663 C CA . GLN A 1 86 ? -12.801 8.883 9.101 1.00 86.50 86 GLN A CA 1
ATOM 664 C C . GLN A 1 86 ? -12.060 9.181 10.416 1.00 86.50 86 GLN A C 1
ATOM 666 O O . GLN A 1 86 ? -11.451 10.241 10.567 1.00 86.50 86 GLN A O 1
ATOM 671 N N . ALA A 1 87 ? -12.120 8.265 11.387 1.00 92.19 87 ALA A N 1
ATOM 672 C CA . ALA A 1 87 ? -11.478 8.460 12.689 1.00 92.19 87 ALA A CA 1
ATOM 673 C C . ALA A 1 87 ? -9.954 8.307 12.629 1.00 92.19 87 ALA A C 1
ATOM 675 O O . ALA A 1 87 ? -9.250 9.045 13.312 1.00 92.19 87 ALA A O 1
ATOM 676 N N . ALA A 1 88 ? -9.450 7.389 11.803 1.00 93.12 88 ALA A N 1
ATOM 677 C CA . ALA A 1 88 ? -8.028 7.093 11.697 1.00 93.12 88 ALA A CA 1
ATOM 678 C C . ALA A 1 88 ? -7.570 6.966 10.242 1.00 93.12 88 ALA A C 1
ATOM 680 O O . ALA A 1 88 ? -8.339 6.561 9.368 1.00 93.12 88 ALA A O 1
ATOM 681 N N . ARG A 1 89 ? -6.303 7.297 10.000 1.00 92.25 89 ARG A N 1
ATOM 682 C CA . ARG A 1 89 ? -5.605 7.054 8.733 1.00 92.25 89 ARG A CA 1
ATOM 683 C C . ARG A 1 89 ? -4.424 6.136 8.968 1.00 92.25 89 ARG A C 1
ATOM 685 O O . ARG A 1 89 ? -3.866 6.108 10.062 1.00 92.25 89 ARG A O 1
ATOM 692 N N . LEU A 1 90 ? -4.101 5.380 7.935 1.00 90.94 90 LEU A N 1
ATOM 693 C CA . LEU A 1 90 ? -3.025 4.415 7.908 1.00 90.94 90 LEU A CA 1
ATOM 694 C C . LEU A 1 90 ? -2.656 4.200 6.447 1.00 90.94 90 LEU A C 1
ATOM 696 O O . LEU A 1 90 ? -3.550 4.132 5.604 1.00 90.94 90 LEU A O 1
ATOM 700 N N . ASP A 1 91 ? -1.370 4.048 6.184 1.00 88.06 91 ASP A N 1
ATOM 701 C CA . ASP A 1 91 ? -0.847 3.679 4.880 1.00 88.06 91 ASP A CA 1
ATOM 702 C C . ASP A 1 91 ? -0.266 2.268 4.944 1.00 88.06 91 ASP A C 1
ATOM 704 O O . ASP A 1 91 ? 0.201 1.819 5.994 1.00 88.06 91 ASP A O 1
ATOM 708 N N . TYR A 1 92 ? -0.239 1.573 3.813 1.00 86.25 92 TYR A N 1
ATOM 709 C CA . TYR A 1 92 ? 0.439 0.289 3.686 1.00 86.25 92 TYR A CA 1
ATOM 710 C C . TYR A 1 92 ? 1.536 0.375 2.633 1.00 86.25 92 TYR A C 1
ATOM 712 O O . TYR A 1 92 ? 1.288 0.731 1.479 1.00 86.25 92 TYR A O 1
ATOM 720 N N . ASP A 1 93 ? 2.746 0.015 3.041 1.00 83.88 93 ASP A N 1
ATOM 721 C CA . ASP A 1 93 ? 3.902 -0.162 2.176 1.00 83.88 93 ASP A CA 1
ATOM 722 C C . ASP A 1 93 ? 4.188 -1.670 2.034 1.00 83.88 93 ASP A C 1
ATOM 724 O O . ASP A 1 93 ? 4.345 -2.356 3.043 1.00 83.88 93 ASP A O 1
ATOM 728 N N . PRO A 1 94 ? 4.300 -2.225 0.818 1.00 74.88 94 PRO A N 1
ATOM 729 C CA . PRO A 1 94 ? 4.552 -3.658 0.631 1.00 74.88 94 PRO A CA 1
ATOM 730 C C . PRO A 1 94 ? 5.867 -4.174 1.238 1.00 74.88 94 PRO A C 1
ATOM 732 O O . PRO A 1 94 ? 5.989 -5.365 1.514 1.00 74.88 94 PRO A O 1
ATOM 735 N N . SER A 1 95 ? 6.863 -3.304 1.433 1.00 79.25 95 SER A N 1
ATOM 736 C CA . SER A 1 95 ? 8.170 -3.653 2.002 1.00 79.25 95 SER A CA 1
ATOM 737 C C . SER A 1 95 ? 8.260 -3.431 3.514 1.00 79.25 95 SER A C 1
ATOM 739 O O . SER A 1 95 ? 9.003 -4.144 4.188 1.00 79.25 95 SER A O 1
ATOM 741 N N . LYS A 1 96 ? 7.510 -2.464 4.058 1.00 83.75 96 LYS A N 1
ATOM 742 C CA . LYS A 1 96 ? 7.554 -2.079 5.484 1.00 83.75 96 LYS A CA 1
ATOM 743 C C . LYS A 1 96 ? 6.296 -2.444 6.272 1.00 83.75 96 LYS A C 1
ATOM 745 O O . LYS A 1 96 ? 6.325 -2.422 7.499 1.00 83.75 96 LYS A O 1
ATOM 750 N N . GLY A 1 97 ? 5.213 -2.798 5.590 1.00 84.50 97 GLY A N 1
ATOM 751 C CA . GLY A 1 97 ? 3.899 -3.023 6.175 1.00 84.50 97 GLY A CA 1
ATOM 752 C C . GLY A 1 97 ? 3.136 -1.725 6.445 1.00 84.50 97 GLY A C 1
ATOM 753 O O . GLY A 1 97 ? 3.316 -0.712 5.769 1.00 84.50 97 GLY A O 1
ATOM 754 N N . PHE A 1 98 ? 2.247 -1.775 7.435 1.00 87.62 98 PHE A N 1
ATOM 755 C CA . PHE A 1 98 ? 1.429 -0.633 7.832 1.00 87.62 98 PHE A CA 1
ATOM 756 C C . PHE A 1 98 ? 2.253 0.466 8.514 1.00 87.62 98 PHE A C 1
ATOM 758 O O . PHE A 1 98 ? 3.064 0.192 9.398 1.00 87.62 98 PHE A O 1
ATOM 765 N N . GLN A 1 99 ? 2.008 1.716 8.132 1.00 89.69 99 GLN A N 1
ATOM 766 C CA . GLN A 1 99 ? 2.731 2.896 8.599 1.00 89.69 99 GLN A CA 1
ATOM 767 C C . GLN A 1 99 ? 1.822 4.134 8.639 1.00 89.69 99 GLN A C 1
ATOM 769 O O . GLN A 1 99 ? 0.687 4.100 8.172 1.00 89.69 99 GLN A O 1
ATOM 774 N N . GLY A 1 100 ? 2.314 5.234 9.218 1.00 91.25 100 GLY A N 1
ATOM 775 C CA . GLY A 1 100 ? 1.598 6.516 9.190 1.00 91.25 100 GLY A CA 1
ATOM 776 C C . GLY A 1 100 ? 0.273 6.506 9.954 1.00 91.25 100 GLY A C 1
ATOM 777 O O . GLY A 1 100 ? -0.688 7.138 9.526 1.00 91.25 100 GLY A O 1
ATOM 778 N N . LEU A 1 101 ? 0.190 5.764 11.065 1.00 93.69 101 LEU A N 1
ATOM 779 C CA . LEU A 1 101 ? -1.029 5.720 11.868 1.00 93.69 101 LEU A CA 1
ATOM 780 C C . LEU A 1 101 ? -1.321 7.101 12.471 1.00 93.69 101 LEU A C 1
ATOM 782 O O . LEU A 1 101 ? -0.536 7.627 13.265 1.00 93.69 101 LEU A O 1
ATOM 786 N N . GLN A 1 102 ? -2.484 7.648 12.130 1.00 95.19 102 GLN A N 1
ATOM 787 C CA . GLN A 1 102 ? -2.948 8.951 12.594 1.00 95.19 102 GLN A CA 1
ATOM 788 C C . GLN A 1 102 ? -4.356 8.864 13.173 1.00 95.19 102 GLN A C 1
ATOM 790 O O . GLN A 1 102 ? -5.193 8.111 12.675 1.00 95.19 102 GLN A O 1
ATOM 795 N N . LEU A 1 103 ? -4.644 9.695 14.175 1.00 94.69 103 LEU A N 1
ATOM 796 C CA . LEU A 1 103 ? -5.976 9.859 14.761 1.00 94.69 103 LEU A CA 1
ATOM 797 C C . LEU A 1 103 ? -6.518 11.256 14.464 1.00 94.69 103 LEU A C 1
ATOM 799 O O . LEU A 1 103 ? -5.820 12.256 14.643 1.00 94.69 103 LEU A O 1
ATOM 803 N N . ARG A 1 104 ? -7.790 11.339 14.074 1.00 93.00 104 ARG A N 1
ATOM 804 C CA . ARG A 1 104 ? -8.466 12.621 13.894 1.00 93.00 104 ARG A CA 1
ATOM 805 C C . ARG A 1 104 ? -8.886 13.224 15.231 1.00 93.00 104 ARG A C 1
ATOM 807 O O . ARG A 1 104 ? -9.506 12.566 16.065 1.00 93.00 104 ARG A O 1
ATOM 814 N N . ARG A 1 105 ? -8.610 14.514 15.406 1.00 88.25 105 ARG A N 1
ATOM 815 C CA . ARG A 1 105 ? -9.079 15.344 16.520 1.00 88.25 105 ARG A CA 1
ATOM 816 C C . ARG A 1 105 ? -9.633 16.642 15.942 1.00 88.25 105 ARG A C 1
ATOM 818 O O . ARG A 1 105 ? -8.906 17.435 15.352 1.00 88.25 105 ARG A O 1
ATOM 825 N N . GLY A 1 106 ? -10.943 16.846 16.076 1.00 86.56 106 GLY A N 1
ATOM 826 C CA . GLY A 1 106 ? -11.622 17.929 15.365 1.00 86.56 106 GLY A CA 1
ATOM 827 C C . GLY A 1 106 ? -11.527 17.728 13.849 1.00 86.56 106 GLY A C 1
ATOM 828 O O . GLY A 1 106 ? -12.002 16.717 13.335 1.00 86.56 106 GLY A O 1
ATOM 829 N N . GLN A 1 107 ? -10.911 18.679 13.145 1.00 86.56 107 GLN A N 1
ATOM 830 C CA . GLN A 1 107 ? -10.725 18.631 11.686 1.00 86.56 107 GLN A CA 1
ATOM 831 C C . GLN A 1 107 ? -9.324 18.163 11.256 1.00 86.56 107 GLN A C 1
ATOM 833 O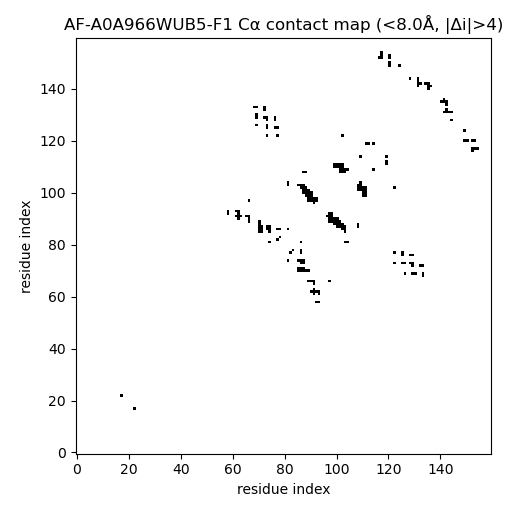 O . GLN A 1 107 ? -9.074 17.994 10.065 1.00 86.56 107 GLN A O 1
ATOM 838 N N . GLU A 1 108 ? -8.416 17.936 12.206 1.00 91.75 108 GLU A N 1
ATOM 839 C CA . GLU A 1 108 ? -7.008 17.644 11.933 1.00 91.75 108 GLU A CA 1
ATOM 840 C C . GLU A 1 108 ? -6.646 16.205 12.289 1.00 91.75 108 GLU A C 1
ATOM 842 O O . GLU A 1 108 ? -7.252 15.593 13.172 1.00 91.75 108 GLU A O 1
ATOM 847 N N . PHE A 1 109 ? -5.633 15.674 11.608 1.00 94.19 109 PHE A N 1
ATOM 848 C CA . PHE A 1 109 ? -5.041 14.374 11.903 1.00 94.19 109 PHE A CA 1
ATOM 849 C C . PHE A 1 109 ? -3.711 14.565 12.619 1.00 94.19 109 PHE A C 1
ATOM 851 O O . PHE A 1 109 ? -2.888 15.376 12.200 1.00 94.19 109 PHE A O 1
ATOM 858 N N . TYR A 1 110 ? -3.521 13.797 13.684 1.00 94.81 110 TYR A N 1
ATOM 859 C CA . TYR A 1 110 ? -2.315 13.808 14.497 1.00 94.81 110 TYR A CA 1
ATOM 860 C C . TYR A 1 110 ? -1.633 12.451 14.394 1.00 94.81 110 TYR A C 1
ATOM 862 O O . TYR A 1 110 ? -2.293 11.417 14.530 1.00 94.81 110 TYR A O 1
ATOM 870 N N . ASP A 1 111 ? -0.319 12.469 14.181 1.00 95.94 111 ASP A N 1
ATOM 871 C CA . ASP A 1 111 ? 0.515 11.270 14.216 1.00 95.94 111 ASP A CA 1
ATOM 872 C C . ASP A 1 111 ? 0.439 10.596 15.583 1.00 95.94 111 ASP A C 1
ATOM 874 O O . ASP A 1 111 ? 0.330 11.266 16.613 1.00 95.94 111 ASP A O 1
ATOM 878 N N . PHE A 1 112 ? 0.541 9.266 15.593 1.00 93.94 112 PHE A N 1
ATOM 879 C CA . PHE A 1 112 ? 0.491 8.462 16.813 1.00 93.94 112 PHE A CA 1
ATOM 880 C C . PHE A 1 112 ? 1.410 8.990 17.926 1.00 93.94 112 PHE A C 1
ATOM 882 O O . PHE A 1 112 ? 0.986 9.092 19.075 1.00 93.94 112 PHE A O 1
ATOM 889 N N . GLU A 1 113 ? 2.636 9.396 17.588 1.00 92.81 113 GLU A N 1
ATOM 890 C CA . GLU A 1 113 ? 3.617 9.902 18.560 1.00 92.81 113 GLU A CA 1
ATOM 891 C C . GLU A 1 113 ? 3.265 11.274 19.152 1.00 92.81 113 GLU A C 1
ATOM 893 O O . GLU A 1 113 ? 3.742 11.621 20.230 1.00 92.81 113 GLU A O 1
ATOM 898 N N . ALA A 1 114 ? 2.412 12.050 18.479 1.00 93.88 114 ALA A N 1
ATOM 899 C CA . ALA A 1 114 ? 1.949 13.350 18.958 1.00 93.88 114 ALA A CA 1
ATOM 900 C C . ALA A 1 114 ? 0.736 13.244 19.903 1.00 93.88 114 ALA A C 1
ATOM 902 O O . ALA A 1 114 ? 0.309 14.245 20.482 1.00 93.88 114 ALA A O 1
ATOM 903 N N . LEU A 1 115 ? 0.153 12.051 20.056 1.00 91.12 115 LEU A N 1
ATOM 904 C CA . LEU A 1 115 ? -1.009 11.823 20.912 1.00 91.12 115 LEU A CA 1
ATOM 905 C C . LEU A 1 115 ? -0.613 11.698 22.391 1.00 91.12 115 LEU A C 1
ATOM 907 O O . LEU A 1 115 ? 0.469 11.228 22.744 1.00 91.12 115 LEU A O 1
ATOM 911 N N . SER A 1 116 ? -1.542 12.053 23.284 1.00 90.00 116 SER A N 1
ATOM 912 C CA . SER A 1 116 ? -1.381 11.783 24.718 1.00 90.00 116 SER A CA 1
ATOM 913 C C . SER A 1 116 ? -1.298 10.276 24.999 1.00 90.00 116 SER A C 1
ATOM 915 O O . SER A 1 116 ? -1.769 9.459 24.207 1.00 90.00 116 SER A O 1
ATOM 917 N N . GLY A 1 117 ? -0.730 9.891 26.150 1.00 88.94 117 GLY A N 1
ATOM 918 C CA . GLY A 1 117 ? -0.595 8.484 26.558 1.00 88.94 117 GLY A CA 1
ATOM 919 C C . GLY A 1 117 ? -1.903 7.690 26.451 1.00 88.94 117 GLY A C 1
ATOM 920 O O . GLY A 1 117 ? -1.955 6.706 25.720 1.00 88.94 117 GLY A O 1
ATOM 921 N N . GLY A 1 118 ? -2.980 8.180 27.072 1.00 86.62 118 GLY A N 1
ATOM 922 C CA . GLY A 1 118 ? -4.289 7.515 27.022 1.00 86.62 118 GLY A CA 1
ATOM 923 C C . GLY A 1 118 ? -4.896 7.432 25.614 1.00 86.62 118 GLY A C 1
ATOM 924 O O . GLY A 1 118 ? -5.531 6.439 25.269 1.00 86.62 118 GLY A O 1
ATOM 925 N N . MET A 1 119 ? -4.662 8.431 24.753 1.00 89.06 119 MET A N 1
ATOM 926 C CA . MET A 1 119 ? -5.119 8.383 23.356 1.00 89.06 119 MET A CA 1
ATOM 927 C C . MET A 1 119 ? -4.319 7.379 22.526 1.00 89.06 119 MET A C 1
ATOM 929 O O . MET A 1 119 ? -4.909 6.699 21.687 1.00 89.06 119 MET A O 1
ATOM 933 N N . ARG A 1 120 ? -3.005 7.260 22.763 1.00 91.81 120 ARG A N 1
ATOM 934 C CA . ARG A 1 120 ? -2.176 6.220 22.138 1.00 91.81 120 ARG A CA 1
ATOM 935 C C . ARG A 1 120 ? -2.666 4.832 22.524 1.00 91.81 120 ARG A C 1
ATOM 937 O O . ARG A 1 120 ? -2.812 3.989 21.647 1.00 91.81 120 ARG A O 1
ATOM 944 N N . GLU A 1 121 ? -2.977 4.610 23.797 1.00 88.81 121 GLU A N 1
ATOM 945 C CA . GLU A 1 121 ? -3.516 3.332 24.276 1.00 88.81 121 GLU A CA 1
ATOM 946 C C . GLU A 1 121 ? -4.870 3.006 23.643 1.00 88.81 121 GLU A C 1
ATOM 948 O O . GLU A 1 121 ? -5.037 1.919 23.092 1.00 88.81 121 GLU A O 1
ATOM 953 N N . LEU A 1 122 ? -5.806 3.960 23.630 1.00 90.06 122 LEU A N 1
ATOM 954 C CA . LEU A 1 122 ? -7.116 3.785 22.997 1.00 90.06 122 LEU A CA 1
ATOM 955 C C . LEU A 1 122 ? -7.004 3.482 21.501 1.00 90.06 122 LEU A C 1
ATOM 957 O O . LEU A 1 122 ? -7.630 2.538 21.018 1.00 90.06 122 LEU A O 1
ATOM 961 N N . LEU A 1 123 ? -6.186 4.242 20.767 1.00 92.50 123 LEU A N 1
ATOM 962 C CA . LEU A 1 123 ? -5.969 3.999 19.342 1.00 92.50 123 LEU A CA 1
ATOM 963 C C . LEU A 1 123 ? -5.295 2.641 19.106 1.00 92.50 123 LEU A C 1
ATOM 965 O O . LEU A 1 123 ? -5.696 1.906 18.207 1.00 92.50 123 LEU A O 1
ATOM 969 N N . ALA A 1 124 ? -4.312 2.268 19.925 1.00 90.50 124 ALA A N 1
ATOM 970 C CA . ALA A 1 124 ? -3.624 0.989 19.802 1.00 90.50 124 ALA A CA 1
ATOM 971 C C . ALA A 1 124 ? -4.533 -0.204 20.159 1.00 90.50 124 ALA A C 1
ATOM 973 O O . ALA A 1 124 ? -4.387 -1.283 19.580 1.00 90.50 124 ALA A O 1
ATOM 974 N N . ALA A 1 125 ? -5.467 -0.042 21.097 1.00 90.38 125 ALA A N 1
ATOM 975 C CA . ALA A 1 125 ? -6.480 -1.046 21.410 1.00 90.38 125 ALA A CA 1
ATOM 976 C C . ALA A 1 125 ? -7.48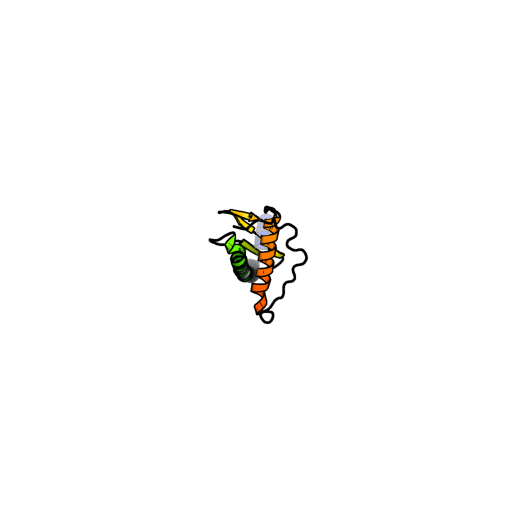4 -1.192 20.256 1.00 90.38 125 ALA A C 1
ATOM 978 O O . ALA A 1 125 ? -7.709 -2.306 19.781 1.00 90.38 125 ALA A O 1
ATOM 979 N N . ALA A 1 126 ? -8.011 -0.074 19.746 1.00 92.81 126 ALA A N 1
ATOM 980 C CA . ALA A 1 126 ? -8.907 -0.064 18.592 1.00 92.81 126 ALA A CA 1
ATOM 981 C C . ALA A 1 126 ? -8.250 -0.687 17.352 1.00 92.81 126 ALA A C 1
ATOM 983 O O . ALA A 1 126 ? -8.881 -1.490 16.670 1.00 92.81 126 ALA A O 1
ATOM 984 N N . LEU A 1 127 ? -6.970 -0.396 17.096 1.00 92.44 127 LEU A N 1
ATOM 985 C CA . LEU A 1 127 ? -6.204 -1.016 16.013 1.00 92.44 127 LEU A CA 1
ATOM 986 C C . LEU A 1 127 ? -6.150 -2.542 16.152 1.00 92.44 127 LEU A C 1
ATOM 988 O O . LEU A 1 127 ? -6.455 -3.245 15.195 1.00 92.44 127 LEU A O 1
ATOM 992 N N . ARG A 1 128 ? -5.807 -3.067 17.336 1.00 90.31 128 ARG A N 1
ATOM 993 C CA . ARG A 1 128 ? -5.732 -4.522 17.566 1.00 90.31 128 ARG A CA 1
ATOM 994 C C . ARG A 1 128 ? -7.085 -5.208 17.393 1.00 90.31 128 ARG A C 1
ATOM 996 O O . ARG A 1 128 ? -7.149 -6.261 16.763 1.00 90.31 128 ARG A O 1
ATOM 1003 N N . LEU A 1 129 ? -8.154 -4.597 17.906 1.00 91.94 129 LEU A N 1
ATOM 1004 C CA . LEU A 1 129 ? -9.525 -5.077 17.712 1.00 91.94 129 LEU A CA 1
ATOM 1005 C C . LEU A 1 129 ? -9.892 -5.107 16.224 1.00 91.94 129 LEU A C 1
ATOM 1007 O O . LEU A 1 129 ? -10.379 -6.115 15.726 1.00 91.94 129 LEU A O 1
ATOM 1011 N N . SER A 1 130 ? -9.561 -4.040 15.499 1.00 92.31 130 SER A N 1
ATOM 1012 C CA . SER A 1 130 ? -9.822 -3.920 14.062 1.00 92.31 130 SER A CA 1
ATOM 1013 C C . SER A 1 130 ? -9.050 -4.945 13.239 1.00 92.31 130 SER A C 1
ATOM 1015 O O . SER A 1 130 ? -9.599 -5.525 12.311 1.00 92.31 130 SER A O 1
ATOM 1017 N N . MET A 1 131 ? -7.787 -5.211 13.584 1.00 89.25 131 MET A N 1
ATOM 1018 C CA . MET A 1 131 ? -6.995 -6.251 12.925 1.00 89.25 131 MET A CA 1
ATOM 1019 C C . MET A 1 131 ? -7.620 -7.631 13.121 1.00 89.25 131 MET A C 1
ATOM 1021 O O . MET A 1 131 ? -7.724 -8.385 12.158 1.00 89.25 131 MET A O 1
ATOM 1025 N N . ALA A 1 132 ? -8.064 -7.956 14.339 1.00 89.50 132 ALA A N 1
ATOM 1026 C CA . ALA A 1 132 ? -8.770 -9.209 14.581 1.00 89.50 132 ALA A CA 1
ATOM 1027 C C . ALA A 1 132 ? -10.061 -9.288 13.762 1.00 89.50 132 ALA A C 1
ATOM 1029 O O . ALA A 1 132 ? -10.327 -10.319 13.154 1.00 89.50 132 ALA A O 1
ATOM 1030 N N . ASP A 1 133 ? -10.818 -8.193 13.688 1.00 88.88 133 ASP A N 1
ATOM 1031 C CA . ASP A 1 133 ? -12.084 -8.157 12.962 1.00 88.88 133 ASP A CA 1
ATOM 1032 C C . ASP A 1 133 ? -11.911 -8.308 11.442 1.00 88.88 133 ASP A C 1
ATOM 1034 O O . ASP A 1 133 ? -12.655 -9.050 10.807 1.00 88.88 133 ASP A O 1
ATOM 1038 N N . VAL A 1 134 ? -10.883 -7.675 10.867 1.00 87.25 134 VAL A N 1
ATOM 1039 C CA . VAL A 1 134 ? -10.546 -7.779 9.436 1.00 87.25 134 VAL A CA 1
ATOM 1040 C C . VAL A 1 134 ? -9.974 -9.156 9.084 1.00 87.25 134 VAL A C 1
ATOM 1042 O O . VAL A 1 134 ? -10.222 -9.664 7.993 1.00 87.25 134 VAL A O 1
ATOM 1045 N N . LEU A 1 135 ? -9.206 -9.779 9.984 1.00 85.31 135 LEU A N 1
ATOM 1046 C CA . LEU A 1 135 ? -8.519 -11.044 9.701 1.00 85.31 135 LEU A CA 1
ATOM 1047 C C . LEU A 1 135 ? -9.342 -12.289 10.055 1.00 85.31 135 LEU A C 1
ATOM 1049 O O . LEU A 1 135 ? -9.057 -13.360 9.522 1.00 85.31 135 LEU A O 1
ATOM 1053 N N . LYS A 1 136 ? -10.363 -12.186 10.917 1.00 86.56 136 LYS A N 1
ATOM 1054 C CA . LYS A 1 136 ? -11.114 -13.350 11.429 1.00 86.56 136 LYS A CA 1
ATOM 1055 C C . LYS A 1 136 ? -11.690 -14.254 10.337 1.00 86.56 136 LYS A C 1
ATOM 1057 O O . LYS A 1 136 ? -11.779 -15.457 10.550 1.00 86.56 136 LYS A O 1
ATOM 1062 N N . GLU A 1 137 ? -12.069 -13.715 9.176 1.00 84.69 137 GLU A N 1
ATOM 1063 C CA . GLU A 1 137 ? -12.645 -14.512 8.082 1.00 84.69 137 GLU A CA 1
ATOM 1064 C C . GLU A 1 137 ? -11.655 -15.546 7.528 1.00 84.69 137 GLU A C 1
ATOM 1066 O O . GLU A 1 137 ? -12.060 -16.638 7.140 1.00 84.69 137 GLU A O 1
ATOM 1071 N N . ALA A 1 138 ? -10.354 -15.246 7.564 1.00 83.38 138 ALA A N 1
ATOM 1072 C C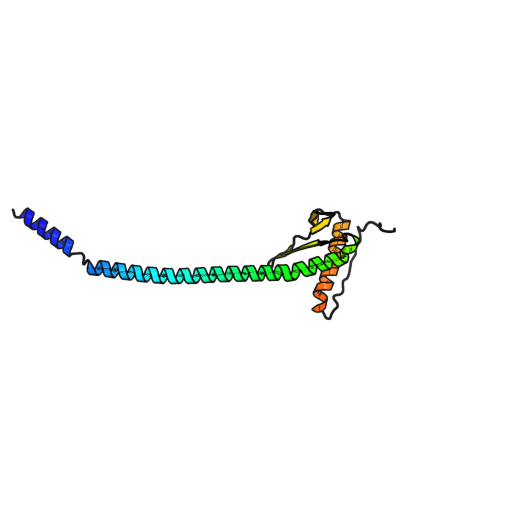A . ALA A 1 138 ? -9.297 -16.186 7.195 1.00 83.38 138 ALA A CA 1
ATOM 1073 C C . ALA A 1 138 ? -8.952 -17.191 8.317 1.00 83.38 138 ALA A C 1
ATOM 1075 O O . ALA A 1 138 ? -8.135 -18.086 8.107 1.00 83.38 138 ALA A O 1
ATOM 1076 N N . HIS A 1 139 ? -9.561 -17.047 9.499 1.00 81.94 139 HIS A N 1
ATOM 1077 C CA . HIS A 1 139 ? -9.266 -17.800 10.720 1.00 81.94 139 HIS A CA 1
ATOM 1078 C C . HIS A 1 139 ? -10.556 -18.334 11.373 1.00 81.94 139 HIS A C 1
ATOM 1080 O O . HIS A 1 139 ? -10.871 -17.997 12.512 1.00 81.94 139 HIS A O 1
ATOM 1086 N N . ASP A 1 140 ? -11.339 -19.128 10.634 1.00 82.44 140 ASP A N 1
ATOM 1087 C CA . ASP A 1 140 ? -12.573 -19.787 11.110 1.00 82.44 140 ASP A CA 1
ATOM 1088 C C . ASP A 1 140 ? -13.602 -18.841 11.769 1.00 82.44 140 ASP A C 1
ATOM 1090 O O . ASP A 1 140 ? -14.411 -19.238 12.610 1.00 82.44 140 ASP A O 1
ATOM 1094 N N . GLY A 1 141 ? -13.583 -17.562 11.386 1.00 81.50 141 GLY A N 1
ATOM 1095 C CA . GLY A 1 141 ? -14.482 -16.533 11.903 1.00 81.50 141 GLY A CA 1
ATOM 1096 C C . GLY A 1 141 ? -14.127 -16.012 13.298 1.00 81.50 141 GLY A C 1
ATOM 1097 O O . GLY A 1 141 ? -14.887 -15.206 13.836 1.00 81.50 141 GLY A O 1
ATOM 1098 N N . CYS A 1 142 ? -12.999 -16.420 13.891 1.00 80.38 142 CYS A N 1
ATOM 1099 C CA . CYS A 1 142 ? -12.608 -15.999 15.235 1.00 80.38 142 CYS A CA 1
ATOM 1100 C C . CYS A 1 142 ? -11.086 -15.881 15.390 1.00 80.38 142 CYS A C 1
ATOM 1102 O O . CYS A 1 142 ? -10.361 -16.871 15.330 1.00 80.38 142 CYS A O 1
ATOM 1104 N N . LEU A 1 143 ? -10.609 -14.669 15.690 1.00 84.19 143 LEU A N 1
ATOM 1105 C CA . LEU A 1 143 ? -9.228 -14.433 16.105 1.00 84.19 143 LEU A CA 1
ATOM 1106 C C . LEU A 1 143 ? -9.211 -13.965 17.574 1.00 84.19 143 LEU A C 1
ATOM 1108 O O . LEU A 1 143 ? -9.552 -12.810 17.842 1.00 84.19 143 LEU A O 1
ATOM 1112 N N . PRO A 1 144 ? -8.875 -14.838 18.544 1.00 81.31 144 PRO A N 1
ATOM 1113 C CA . PRO A 1 144 ? -8.922 -14.482 19.958 1.00 81.31 144 PRO A CA 1
ATOM 1114 C C . PRO A 1 144 ? -7.845 -13.448 20.310 1.00 81.31 144 PRO A C 1
ATOM 1116 O O . PRO A 1 144 ? -6.688 -13.573 19.911 1.00 81.31 144 PRO A O 1
ATOM 1119 N N . LEU A 1 145 ? -8.226 -12.441 21.099 1.00 82.12 145 LEU A N 1
ATOM 1120 C CA . LEU A 1 145 ? -7.332 -11.400 21.606 1.00 82.12 145 LEU A CA 1
ATOM 1121 C C . LEU A 1 145 ? -7.131 -11.569 23.110 1.00 82.12 145 LEU A C 1
ATOM 1123 O O . LEU A 1 145 ? -8.095 -11.714 23.862 1.00 82.12 145 LEU A O 1
ATOM 1127 N N . VAL A 1 146 ? -5.876 -11.503 23.546 1.00 81.62 146 VAL A N 1
ATOM 1128 C CA . VAL A 1 146 ? -5.500 -11.479 24.961 1.00 81.62 146 VAL A CA 1
ATOM 1129 C C . VAL A 1 146 ? -4.871 -10.123 25.244 1.00 81.62 146 VAL A C 1
ATOM 1131 O O . VAL A 1 146 ? -3.884 -9.748 24.613 1.00 81.62 146 VAL A O 1
ATOM 1134 N N . PHE A 1 147 ? -5.470 -9.377 26.167 1.00 76.19 147 PHE A N 1
ATOM 1135 C CA . PHE A 1 147 ? -4.935 -8.110 26.649 1.00 76.19 147 PHE A CA 1
ATOM 1136 C C . PHE A 1 147 ? -4.195 -8.369 27.961 1.00 76.19 147 PHE A C 1
ATOM 1138 O O . PHE A 1 147 ? -4.827 -8.725 28.950 1.00 76.19 147 PHE A O 1
ATOM 1145 N N . ASP A 1 148 ? -2.877 -8.193 27.955 1.00 71.62 148 ASP A N 1
ATOM 1146 C CA . ASP A 1 148 ? -2.031 -8.269 29.150 1.00 71.62 148 ASP A CA 1
ATOM 1147 C C . ASP A 1 148 ? -1.678 -6.836 29.574 1.00 71.62 148 ASP A C 1
ATOM 1149 O O . ASP A 1 148 ? -1.083 -6.097 28.789 1.00 71.62 148 ASP A O 1
ATOM 1153 N N . ASP A 1 149 ? -2.161 -6.395 30.739 1.00 63.81 149 ASP A N 1
ATOM 1154 C CA . ASP A 1 149 ? -1.950 -5.048 31.308 1.00 63.81 149 ASP A CA 1
ATOM 1155 C C . ASP A 1 149 ? -2.249 -3.842 30.375 1.00 63.81 149 ASP A C 1
ATOM 1157 O O . ASP A 1 149 ? -1.720 -2.738 30.542 1.00 63.81 149 ASP A O 1
ATOM 1161 N N . ALA A 1 150 ? -3.148 -4.012 29.398 1.00 61.16 150 ALA A N 1
ATOM 1162 C CA . ALA A 1 150 ? -3.337 -3.075 28.279 1.00 61.16 150 ALA A CA 1
ATOM 1163 C C . ALA A 1 150 ? -3.983 -1.711 28.618 1.00 61.16 150 ALA A C 1
ATOM 1165 O O . ALA A 1 150 ? -4.088 -0.861 27.735 1.00 61.16 150 ALA A O 1
ATOM 1166 N N . PHE A 1 151 ? -4.422 -1.496 29.861 1.00 62.88 151 PHE A N 1
ATOM 1167 C CA . PHE A 1 151 ? -5.157 -0.292 30.289 1.00 62.88 151 PHE A CA 1
ATOM 1168 C C . PHE A 1 151 ? -4.527 0.406 31.502 1.00 62.88 151 PHE A C 1
ATOM 1170 O O . PHE A 1 151 ? -5.186 1.159 32.217 1.00 62.88 151 PHE A O 1
ATOM 1177 N N . THR A 1 152 ? -3.240 0.167 31.748 1.00 60.62 152 THR A N 1
ATOM 1178 C CA . THR A 1 152 ? -2.551 0.663 32.948 1.00 60.62 152 THR A CA 1
ATOM 1179 C C . THR A 1 152 ? -2.525 2.202 33.045 1.00 60.62 152 THR A C 1
ATOM 1181 O O . THR A 1 152 ? -2.482 2.719 34.160 1.00 60.62 152 THR A O 1
ATOM 1184 N N . ASN A 1 153 ? -2.644 2.949 31.931 1.00 54.88 153 ASN A N 1
ATOM 1185 C CA . ASN A 1 153 ? -2.759 4.419 31.942 1.00 54.88 153 ASN A CA 1
ATOM 1186 C C . ASN A 1 153 ? -4.130 4.957 31.493 1.00 54.88 153 ASN A C 1
ATOM 1188 O O . ASN A 1 153 ? -4.249 6.154 31.208 1.00 54.88 153 ASN A O 1
ATOM 1192 N N . SER A 1 154 ? -5.180 4.130 31.435 1.00 56.81 154 SER A N 1
ATOM 1193 C CA . SER A 1 154 ? -6.518 4.653 31.148 1.00 56.81 154 SER A CA 1
ATOM 1194 C C . SER A 1 154 ? -7.019 5.473 32.341 1.00 56.81 154 SER A C 1
ATOM 1196 O O . SER A 1 154 ? -7.286 4.932 33.414 1.00 56.81 154 SER A O 1
ATOM 1198 N N . GLU A 1 155 ? -7.120 6.796 32.176 1.00 55.03 155 GLU A N 1
ATOM 1199 C CA . GLU A 1 155 ? -7.749 7.649 33.184 1.00 55.03 155 GLU A CA 1
ATOM 1200 C C . GLU A 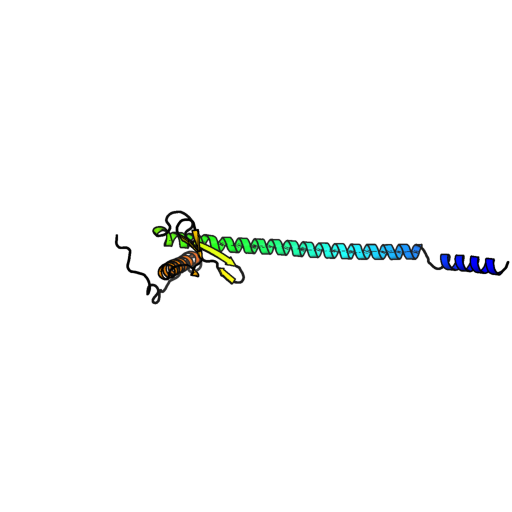1 155 ? -9.214 7.229 33.360 1.00 55.03 155 GLU A C 1
ATOM 1202 O O . GLU A 1 155 ? -9.973 7.074 32.400 1.00 55.03 155 GLU A O 1
ATOM 1207 N N . SER A 1 156 ? -9.618 7.034 34.613 1.00 53.81 156 SER A N 1
ATOM 1208 C CA . SER A 1 156 ? -10.994 6.716 34.982 1.00 53.81 156 SER A CA 1
ATOM 1209 C C . SER A 1 156 ? -11.878 7.942 34.757 1.00 53.81 156 SER A C 1
ATOM 1211 O O . SER A 1 156 ? -12.056 8.780 35.635 1.00 53.81 156 SER A O 1
ATOM 1213 N N . GLY A 1 157 ? -12.443 8.070 33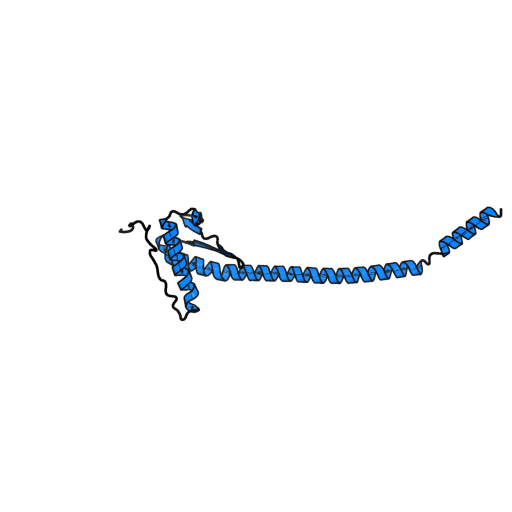.558 1.00 54.72 157 GLY A N 1
ATOM 1214 C CA . GLY A 1 157 ? -13.292 9.216 33.267 1.00 54.72 157 GLY A CA 1
ATOM 1215 C C . GLY A 1 157 ? -14.135 9.097 32.013 1.00 54.72 157 GLY A C 1
ATOM 1216 O O . GLY A 1 157 ? -13.861 9.820 31.071 1.00 54.72 157 GLY A O 1
ATOM 1217 N N . VAL A 1 158 ? -15.201 8.285 32.049 1.00 43.03 158 VAL A N 1
ATOM 1218 C CA . VAL A 1 158 ? -16.539 8.658 31.536 1.00 43.03 158 VAL A CA 1
ATOM 1219 C C . VAL A 1 158 ? -17.602 7.884 32.335 1.00 43.03 158 VAL A C 1
ATOM 1221 O O . VAL A 1 158 ? -18.065 6.823 31.934 1.00 43.03 1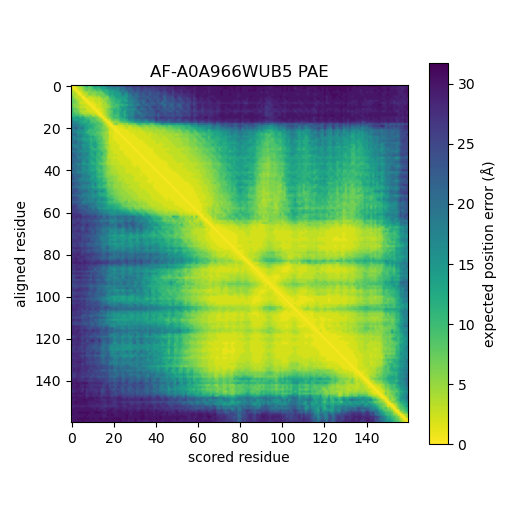58 VAL A O 1
ATOM 1224 N N . CYS A 1 159 ? -17.998 8.437 33.481 1.00 35.47 159 CYS A N 1
ATOM 1225 C CA . CYS A 1 159 ? -19.363 8.297 33.986 1.00 35.47 159 CYS A CA 1
ATOM 1226 C C . CYS A 1 159 ? -20.028 9.662 33.816 1.00 35.47 159 CYS A C 1
ATOM 1228 O O . CYS A 1 159 ? -19.806 10.555 34.637 1.00 35.47 159 CYS A O 1
ATOM 1230 N N . ARG A 1 160 ? -20.809 9.829 32.750 1.00 34.44 160 ARG A N 1
ATOM 1231 C CA . ARG A 1 160 ? -21.991 10.693 32.728 1.00 34.44 160 ARG A CA 1
ATOM 1232 C C . ARG A 1 160 ? -23.041 10.060 31.839 1.00 34.44 160 ARG A C 1
ATOM 1234 O O . ARG A 1 160 ? -22.662 9.645 30.726 1.00 34.44 160 ARG A O 1
#

Solvent-accessible surface area (backbone atoms only — not comparable to full-atom values): 9175 Å² total; per-residue (Å²): 116,70,70,63,54,53,55,51,51,52,50,51,51,57,62,64,65,57,56,66,65,60,54,51,52,52,52,48,52,51,48,54,50,51,53,50,52,49,53,52,52,53,52,52,51,52,51,52,52,51,51,51,51,55,50,52,51,54,50,51,51,54,21,50,70,52,25,51,60,43,25,48,42,26,20,67,69,40,28,93,83,35,76,82,70,80,28,37,47,48,44,45,40,97,88,76,40,77,44,75,48,24,41,50,57,93,95,45,74,40,49,53,87,78,46,55,71,48,56,40,45,52,52,54,50,31,46,53,54,19,50,32,65,72,46,9,74,86,41,91,67,56,54,91,83,83,80,77,79,72,60,82,68,59,73,93,77,87,91,127

Secondary structure (DSSP, 8-state):
-HHHHHHHHHHHHHHTTS-HHHHHHHHHHHHHHHHHHHHHHHHHHHHHHHHHHHHHHHHHHHHHHHHHHHHHHHHHHHTTTS-SS--EEEEEETTTEEEEEEEEETTEEEEGGGS-HHHHHHHHHHHHHHHHHHHGGGTTT------SSTTTT-------